Protein AF-A0A1T4VZG3-F1 (afdb_monomer)

Solvent-accessible surface area (backbone atoms only — not comparable to full-atom values): 4560 Å² total; per-residue (Å²): 132,81,80,92,63,68,50,74,49,79,50,44,77,43,96,70,94,74,77,86,76,63,55,88,42,33,39,35,40,39,36,40,47,94,88,48,41,40,38,42,36,40,37,50,84,80,60,56,31,38,38,40,32,50,49,96,83,43,72,51,74,44,38,62,65,53,50,53,31,42,78,67,75,63,61,131

pLDDT: mean 86.77, std 13.16, range [45.47, 97.44]

Sequence (76 a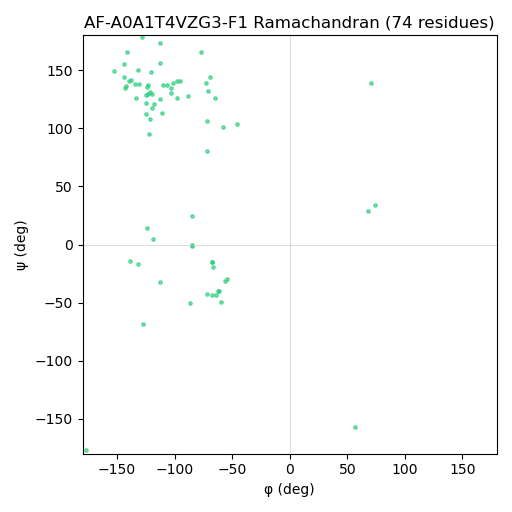a):
MQEKRMSCEIRTDQECEISGIPADIWAEAVFVTPEEEIAIEINTDQAPLISIALGPHVSWKGTVADLKLLLQGRAS

Organism: NCBI:txid1121442

Nearest PDB structures (foldseek):
  8r8q-assembly1_B  TM=5.018E-01  e=5.783E+00  Mus musculus

Foldseek 3Di:
DPPFDKDKDKDEPDDDPDDPDDHDFKIKIWMDTPVWIWIWIWGPPPATKIKIDTHDPDIDIDGPVQVVCVVVVNRD

Structure (mmCIF, N/CA/C/O backbone):
data_AF-A0A1T4VZG3-F1
#
_entry.id   AF-A0A1T4VZG3-F1
#
loop_
_atom_site.group_PDB
_atom_site.id
_atom_site.type_symbol
_atom_site.label_atom_id
_atom_site.label_alt_id
_atom_site.label_comp_id
_atom_site.label_asym_id
_atom_site.label_entity_id
_atom_site.label_seq_id
_atom_site.pdbx_PDB_ins_code
_atom_site.Cartn_x
_atom_site.Cartn_y
_atom_site.Cartn_z
_atom_site.occupancy
_atom_site.B_iso_or_equiv
_atom_site.auth_seq_id
_atom_site.auth_comp_id
_atom_site.auth_asym_id
_atom_site.auth_atom_id
_atom_site.pdbx_PDB_model_num
ATOM 1 N N . MET A 1 1 ? -18.462 14.645 20.415 1.00 45.47 1 MET A N 1
ATOM 2 C CA . MET A 1 1 ? -17.478 14.537 19.318 1.00 45.47 1 MET A CA 1
ATOM 3 C C . MET A 1 1 ? -16.431 13.529 19.744 1.00 45.47 1 MET A C 1
ATOM 5 O O . MET A 1 1 ? -15.782 13.782 20.747 1.00 45.47 1 MET A O 1
ATOM 9 N N . GLN A 1 2 ? -16.286 12.407 19.037 1.00 56.38 2 GLN A N 1
ATOM 10 C CA . GLN A 1 2 ? -14.994 11.717 19.043 1.00 56.38 2 GLN A CA 1
ATOM 11 C C . GLN A 1 2 ? -14.036 12.558 18.193 1.00 56.38 2 GLN A C 1
ATOM 13 O O . GLN A 1 2 ? -14.448 13.105 17.166 1.00 56.38 2 GLN A O 1
ATOM 18 N N . GLU A 1 3 ? -12.788 12.707 18.627 1.00 59.34 3 GLU A N 1
ATOM 19 C CA . GLU A 1 3 ? -11.757 13.271 17.759 1.00 59.34 3 GLU A CA 1
ATOM 20 C C . GLU A 1 3 ? -11.535 12.310 16.592 1.00 59.34 3 GLU A C 1
ATOM 22 O O . GLU A 1 3 ? -11.259 11.130 16.805 1.00 59.34 3 GLU A O 1
ATOM 27 N N . LYS A 1 4 ? -11.637 12.814 15.359 1.00 65.31 4 LYS A N 1
ATOM 28 C CA . LYS A 1 4 ? -11.276 12.054 14.159 1.00 65.31 4 LYS A CA 1
ATOM 29 C C . LYS A 1 4 ? -9.753 11.913 14.108 1.00 65.31 4 LYS A C 1
ATOM 31 O O . LYS A 1 4 ? -9.079 12.695 13.443 1.00 65.31 4 LYS A O 1
ATOM 36 N N . ARG A 1 5 ? -9.218 10.958 14.868 1.00 82.81 5 ARG A N 1
ATOM 37 C CA . ARG A 1 5 ? -7.802 10.588 14.849 1.00 82.81 5 ARG A CA 1
ATOM 38 C C . ARG A 1 5 ? -7.589 9.514 13.787 1.00 82.81 5 ARG A C 1
ATOM 40 O O . ARG A 1 5 ? -8.284 8.505 13.784 1.00 82.81 5 ARG A O 1
ATOM 47 N N . MET A 1 6 ? -6.626 9.754 12.909 1.00 90.56 6 MET A N 1
ATOM 48 C CA . MET A 1 6 ? -6.119 8.802 11.928 1.00 90.56 6 MET A CA 1
ATOM 49 C C . MET A 1 6 ? -4.597 8.895 11.973 1.00 90.56 6 MET A C 1
ATOM 51 O O . MET A 1 6 ? -4.061 10.004 12.044 1.00 90.56 6 MET A O 1
ATOM 55 N N .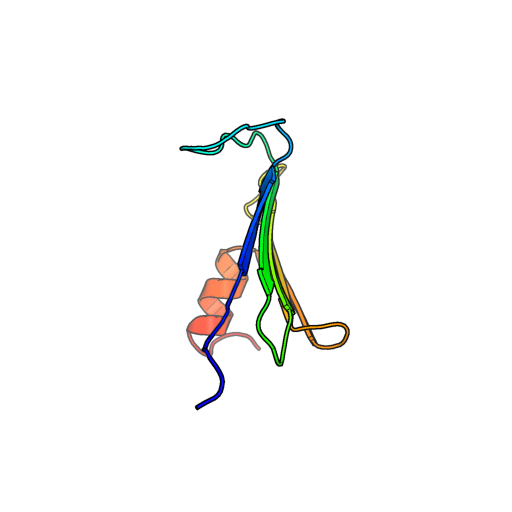 SER A 1 7 ? -3.911 7.759 11.928 1.00 92.38 7 SER A N 1
ATOM 56 C CA . SER A 1 7 ? -2.463 7.698 11.712 1.00 92.38 7 SER A CA 1
ATOM 57 C C . SER A 1 7 ? -2.158 7.055 10.367 1.00 92.38 7 SER A C 1
ATOM 59 O O . SER A 1 7 ? -2.969 6.304 9.830 1.00 92.38 7 SER A O 1
ATOM 61 N N . CYS A 1 8 ? -0.987 7.367 9.823 1.00 91.56 8 CYS A N 1
ATOM 62 C CA . CYS A 1 8 ? -0.449 6.742 8.627 1.00 91.56 8 CYS A CA 1
ATOM 63 C C . CYS A 1 8 ? 1.013 6.394 8.907 1.00 91.56 8 CYS A C 1
ATOM 65 O O . CYS A 1 8 ? 1.776 7.266 9.325 1.00 91.56 8 CYS A O 1
ATOM 67 N N . GLU A 1 9 ? 1.378 5.135 8.708 1.00 90.31 9 GLU A N 1
ATOM 68 C CA . GLU A 1 9 ? 2.760 4.670 8.677 1.00 90.31 9 GLU A CA 1
ATOM 69 C C . GLU A 1 9 ? 3.121 4.372 7.220 1.00 90.31 9 GLU A C 1
ATOM 71 O O . GLU A 1 9 ? 2.311 3.795 6.496 1.00 90.31 9 GLU A O 1
ATOM 76 N N . ILE A 1 10 ? 4.316 4.771 6.781 1.00 89.81 10 ILE A N 1
ATOM 77 C CA . ILE A 1 10 ? 4.845 4.396 5.468 1.00 89.81 10 ILE 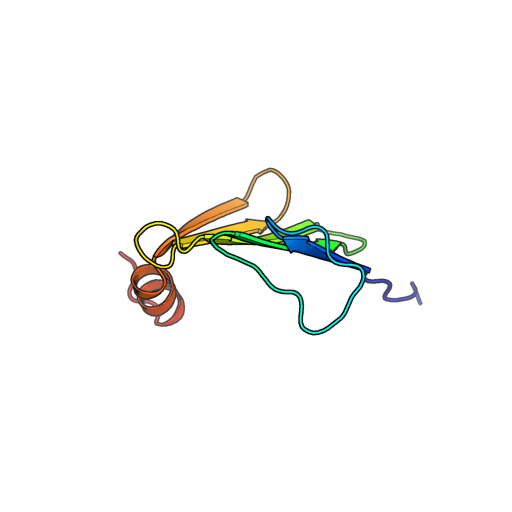A CA 1
ATOM 78 C C . ILE A 1 10 ? 6.136 3.622 5.697 1.00 89.81 10 ILE A C 1
ATOM 80 O O . ILE A 1 10 ? 7.010 4.076 6.435 1.00 89.81 10 ILE A O 1
ATOM 84 N N . ARG A 1 11 ? 6.231 2.460 5.057 1.00 89.75 11 ARG A N 1
ATOM 85 C CA . ARG A 1 11 ? 7.360 1.534 5.104 1.00 89.75 11 ARG A CA 1
ATOM 86 C C . ARG A 1 11 ? 7.902 1.347 3.695 1.00 89.75 11 ARG A C 1
ATOM 88 O O . ARG A 1 11 ? 7.149 1.382 2.723 1.00 89.75 11 ARG A O 1
ATOM 95 N N . THR A 1 12 ? 9.199 1.117 3.599 1.00 91.06 12 THR A N 1
ATOM 96 C CA . THR A 1 12 ? 9.920 0.859 2.349 1.00 91.06 12 THR A CA 1
ATOM 97 C C . THR A 1 12 ? 10.973 -0.213 2.583 1.00 91.06 12 THR A C 1
ATOM 99 O O . THR A 1 12 ? 11.298 -0.533 3.726 1.00 91.06 12 THR A O 1
ATOM 102 N N . ASP A 1 13 ? 11.506 -0.773 1.503 1.00 88.62 13 ASP A N 1
ATOM 103 C CA . ASP A 1 13 ? 12.667 -1.668 1.545 1.00 88.62 13 ASP A CA 1
ATOM 104 C C . ASP A 1 13 ? 13.970 -0.952 1.953 1.00 88.62 13 ASP A C 1
ATOM 106 O O . ASP A 1 13 ? 14.926 -1.606 2.369 1.00 88.62 13 ASP A O 1
ATOM 110 N N . GLN A 1 14 ? 13.982 0.384 1.918 1.00 84.56 14 GLN A N 1
ATOM 111 C CA . GLN A 1 14 ? 15.027 1.232 2.493 1.00 84.56 14 GLN A CA 1
ATOM 112 C C . GLN A 1 14 ? 14.648 1.770 3.885 1.00 84.56 14 GLN A C 1
ATOM 114 O O . GLN A 1 14 ? 13.516 2.209 4.107 1.00 84.56 14 GLN A O 1
ATOM 119 N N . GLU A 1 15 ? 15.619 1.825 4.804 1.00 70.44 15 GLU A N 1
ATOM 120 C CA . GLU A 1 15 ? 15.489 2.501 6.105 1.00 70.44 15 GLU A CA 1
ATOM 121 C C . GLU A 1 15 ? 15.491 4.032 5.918 1.00 70.44 15 GLU A C 1
ATOM 123 O O . GLU A 1 15 ? 16.530 4.632 5.640 1.00 70.44 15 GLU A O 1
ATOM 128 N N . CYS A 1 16 ? 14.327 4.679 6.059 1.00 62.62 16 CYS A N 1
ATOM 129 C CA . CYS A 1 16 ? 14.148 6.099 5.729 1.00 62.62 16 CYS A CA 1
ATOM 130 C C . CYS A 1 16 ? 13.585 6.931 6.894 1.00 62.62 16 CYS A C 1
ATOM 132 O O . CYS A 1 16 ? 12.448 6.728 7.313 1.00 62.62 16 CYS A O 1
ATOM 134 N N . GLU A 1 17 ? 14.308 7.967 7.332 1.00 56.81 17 GLU A N 1
ATOM 135 C CA . GLU A 1 17 ? 13.875 8.891 8.404 1.00 56.81 17 GLU A CA 1
ATOM 136 C C . GLU A 1 17 ? 12.981 10.067 7.929 1.00 56.81 17 GLU A C 1
ATOM 138 O O . GLU A 1 17 ? 12.888 11.081 8.617 1.00 56.81 17 GLU A O 1
ATOM 143 N N . ILE A 1 18 ? 12.271 9.927 6.793 1.00 61.94 18 ILE A N 1
ATOM 144 C CA . ILE A 1 18 ? 11.370 10.941 6.180 1.00 61.94 18 ILE A CA 1
ATOM 145 C C . ILE A 1 18 ? 12.155 12.149 5.584 1.00 61.94 18 ILE A C 1
ATOM 147 O O . ILE A 1 18 ? 13.122 12.635 6.152 1.00 61.94 18 ILE A O 1
ATOM 151 N N . SER A 1 19 ? 11.851 12.721 4.411 1.00 48.56 19 SER A N 1
ATOM 152 C CA . SER A 1 19 ? 10.720 12.576 3.473 1.00 48.56 19 SER A CA 1
ATOM 153 C C . SER A 1 19 ? 11.201 12.315 2.033 1.00 48.56 19 SER A C 1
ATOM 155 O O . SER A 1 19 ? 12.401 12.299 1.778 1.00 48.56 19 SER A O 1
ATOM 157 N N . GLY A 1 20 ? 10.274 12.135 1.080 1.00 56.75 20 GLY A N 1
ATOM 158 C CA . GLY A 1 20 ? 10.616 11.720 -0.292 1.00 56.75 20 GLY A CA 1
ATOM 159 C C . GLY A 1 20 ? 11.013 10.244 -0.362 1.00 56.75 20 GLY A C 1
ATOM 160 O O . GLY A 1 20 ? 11.909 9.896 -1.118 1.00 56.75 20 GLY A O 1
ATOM 161 N N . ILE A 1 21 ? 10.363 9.440 0.488 1.00 65.94 21 ILE A N 1
ATOM 162 C CA . ILE A 1 21 ? 10.734 8.091 0.933 1.00 65.94 21 ILE A CA 1
ATOM 163 C C . ILE A 1 21 ? 11.158 7.215 -0.262 1.00 65.94 21 ILE A C 1
ATOM 165 O O . ILE A 1 21 ? 10.289 6.807 -1.038 1.00 65.94 21 ILE A O 1
ATOM 169 N N . PRO A 1 22 ? 12.470 6.979 -0.458 1.00 74.75 22 PRO A N 1
ATOM 170 C CA . PRO A 1 22 ? 12.952 6.132 -1.536 1.00 74.75 22 PRO A CA 1
ATOM 171 C C . PRO A 1 22 ? 12.583 4.667 -1.284 1.00 74.75 22 PRO A C 1
ATOM 173 O O . PRO A 1 22 ? 12.585 4.189 -0.153 1.00 74.75 22 PRO A O 1
ATOM 176 N N . ALA A 1 23 ? 12.274 3.969 -2.370 1.00 85.31 23 ALA A N 1
ATOM 177 C CA . ALA A 1 23 ? 12.033 2.537 -2.409 1.00 85.31 23 ALA A CA 1
ATOM 178 C C . ALA A 1 23 ? 12.682 1.986 -3.680 1.00 85.31 23 ALA A C 1
ATOM 180 O O . ALA A 1 23 ? 12.605 2.639 -4.727 1.00 85.31 23 ALA A O 1
ATOM 181 N N . ASP A 1 24 ? 13.293 0.807 -3.603 1.00 87.25 24 ASP A N 1
ATOM 182 C CA . ASP A 1 24 ? 13.896 0.154 -4.770 1.00 87.25 24 ASP A CA 1
ATOM 183 C C . ASP A 1 24 ? 12.859 -0.685 -5.528 1.00 87.25 24 ASP A C 1
ATOM 185 O O . ASP A 1 24 ? 12.696 -0.547 -6.744 1.00 87.25 24 ASP A O 1
ATOM 189 N N . ILE A 1 25 ? 12.132 -1.540 -4.803 1.00 92.00 25 ILE A N 1
ATOM 190 C CA . ILE A 1 25 ? 11.129 -2.470 -5.335 1.00 92.00 25 ILE A CA 1
ATOM 191 C C . ILE A 1 25 ? 9.852 -2.581 -4.488 1.00 92.00 25 ILE A C 1
ATOM 193 O O . ILE A 1 25 ? 8.877 -3.146 -4.986 1.00 92.00 25 ILE A O 1
ATOM 197 N N . TRP A 1 26 ? 9.817 -2.096 -3.240 1.00 93.62 26 TRP A N 1
ATOM 198 C CA . TRP A 1 26 ? 8.670 -2.265 -2.335 1.00 93.62 26 TRP A CA 1
ATOM 199 C C . TRP A 1 26 ? 8.391 -1.047 -1.445 1.00 93.62 26 TRP A C 1
ATOM 201 O O . TRP A 1 26 ? 9.287 -0.497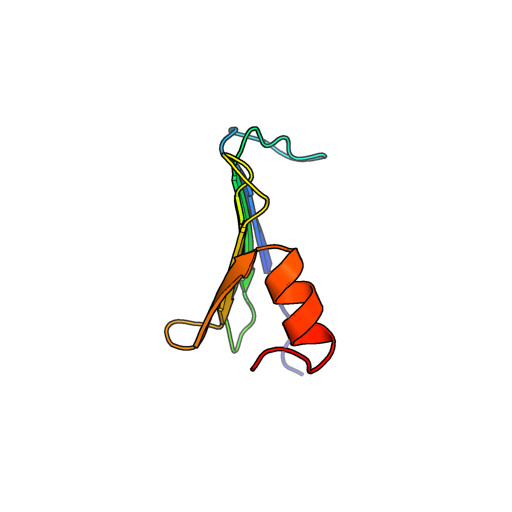 -0.803 1.00 93.62 26 TRP A O 1
ATOM 211 N N . ALA A 1 27 ? 7.111 -0.679 -1.353 1.00 93.19 27 ALA A N 1
ATOM 212 C CA . ALA A 1 27 ? 6.601 0.308 -0.405 1.00 93.19 27 ALA A CA 1
ATOM 213 C C . ALA A 1 27 ? 5.205 -0.081 0.107 1.00 93.19 27 ALA A C 1
ATOM 215 O O . ALA A 1 27 ? 4.369 -0.569 -0.655 1.00 93.19 27 ALA A O 1
ATOM 216 N N . GLU A 1 28 ? 4.919 0.204 1.374 1.00 93.69 28 GLU A N 1
ATOM 217 C CA . GLU A 1 28 ? 3.613 0.008 2.009 1.00 93.69 28 GLU A CA 1
ATOM 218 C C . GLU A 1 28 ? 3.185 1.279 2.750 1.00 93.69 28 GLU A C 1
ATOM 220 O O . GLU A 1 28 ? 3.985 1.903 3.443 1.00 93.69 28 GLU A O 1
ATOM 225 N N . ALA A 1 29 ? 1.910 1.649 2.638 1.00 93.50 29 ALA A N 1
ATOM 226 C CA . ALA A 1 29 ? 1.279 2.667 3.471 1.00 93.50 29 ALA A CA 1
ATOM 227 C C . ALA A 1 29 ? 0.132 2.040 4.276 1.00 93.50 29 ALA A C 1
ATOM 229 O O . ALA A 1 29 ? -0.822 1.521 3.693 1.00 93.50 29 ALA A O 1
ATOM 230 N N . VAL A 1 30 ? 0.210 2.119 5.606 1.00 94.50 30 VAL A N 1
ATOM 231 C CA . VAL A 1 30 ? -0.802 1.603 6.537 1.00 94.50 30 VAL A CA 1
ATOM 232 C C . VAL A 1 30 ? -1.507 2.771 7.215 1.00 94.50 30 VAL A C 1
ATOM 234 O O . VAL A 1 30 ? -0.908 3.518 7.990 1.00 94.50 30 VAL A O 1
ATOM 237 N N . PHE A 1 31 ? -2.793 2.941 6.925 1.00 94.69 31 PHE A N 1
ATOM 238 C CA . PHE A 1 31 ? -3.661 3.928 7.557 1.00 94.69 31 PHE A CA 1
ATOM 239 C C . PHE A 1 31 ? -4.464 3.254 8.666 1.00 94.69 31 PHE A C 1
ATOM 241 O O . PHE A 1 31 ? -5.172 2.284 8.417 1.00 94.69 31 PHE A O 1
ATOM 248 N N . VAL A 1 32 ? -4.403 3.793 9.881 1.00 93.81 32 VAL A N 1
ATOM 249 C CA . VAL A 1 32 ? -5.178 3.290 11.022 1.00 93.81 32 VAL A CA 1
ATOM 250 C C . VAL A 1 32 ? -6.217 4.331 11.412 1.00 93.81 32 VAL A C 1
ATOM 252 O O . VAL A 1 32 ? -5.894 5.492 11.687 1.00 93.81 32 VAL A O 1
ATOM 255 N N . THR A 1 33 ? -7.474 3.902 11.443 1.00 91.88 33 THR A N 1
ATOM 256 C CA . THR A 1 33 ? -8.626 4.660 11.945 1.00 91.88 33 THR A CA 1
ATOM 257 C C . THR A 1 33 ? -9.168 3.986 13.218 1.00 91.88 33 THR A C 1
ATOM 259 O O . THR A 1 33 ? -8.713 2.899 13.571 1.00 91.88 33 THR A O 1
ATOM 262 N N . PRO A 1 34 ? -10.145 4.575 13.935 1.00 90.50 34 PRO A N 1
ATOM 263 C CA . PRO A 1 34 ? -10.760 3.918 15.092 1.00 90.50 34 PRO A CA 1
ATOM 264 C C . PRO A 1 34 ? -11.595 2.672 14.748 1.00 90.50 34 PRO A C 1
ATOM 266 O O . PRO A 1 34 ? -11.957 1.929 15.657 1.00 90.50 34 PRO A O 1
ATOM 269 N N . GLU A 1 35 ? -11.943 2.480 13.472 1.00 90.19 35 GLU A N 1
ATOM 270 C CA . GLU A 1 35 ? -12.867 1.438 12.998 1.00 90.19 35 GLU A CA 1
ATOM 271 C C . GL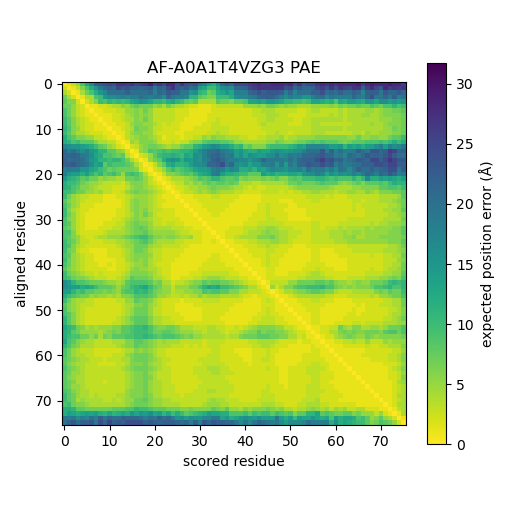U A 1 35 ? -12.159 0.369 12.149 1.00 90.19 35 GLU A C 1
ATOM 273 O O . GLU A 1 35 ? -12.543 -0.798 12.191 1.00 90.19 35 GLU A O 1
ATOM 278 N N . GLU A 1 36 ? -11.121 0.753 11.401 1.00 92.50 36 GLU A N 1
ATOM 279 C CA . GLU A 1 36 ? -10.467 -0.089 10.394 1.00 92.50 36 GLU A CA 1
ATOM 280 C C . GLU A 1 36 ? -8.985 0.279 10.186 1.00 92.50 36 GLU A C 1
ATOM 282 O O . GLU A 1 36 ? -8.590 1.447 10.299 1.00 92.50 36 GLU A O 1
ATOM 287 N N . GLU A 1 37 ? -8.185 -0.731 9.838 1.00 94.19 37 GLU A N 1
ATOM 288 C CA . GLU A 1 37 ? -6.826 -0.600 9.305 1.00 94.19 37 GLU A CA 1
ATOM 289 C C . GLU A 1 37 ? -6.851 -0.837 7.789 1.00 94.19 37 GLU A C 1
ATOM 291 O O . GLU A 1 37 ? -7.417 -1.825 7.318 1.00 94.19 37 GLU A O 1
ATOM 296 N N . ILE A 1 38 ? -6.245 0.076 7.032 1.00 96.19 38 ILE A N 1
ATOM 297 C CA . ILE A 1 38 ? -6.208 0.077 5.569 1.00 96.19 38 ILE A CA 1
ATOM 298 C C . ILE A 1 38 ? -4.743 0.048 5.138 1.00 96.19 38 ILE A C 1
ATOM 300 O O . ILE A 1 38 ? -4.047 1.056 5.266 1.00 96.19 38 ILE A O 1
ATOM 304 N N . ALA A 1 39 ? -4.275 -1.080 4.610 1.00 96.38 39 ALA A N 1
ATOM 305 C CA . ALA A 1 39 ? -2.922 -1.213 4.074 1.00 96.38 39 ALA A CA 1
ATOM 306 C C . ALA A 1 39 ? -2.938 -1.181 2.540 1.00 96.38 39 ALA A C 1
ATOM 308 O O . ALA A 1 39 ? -3.761 -1.844 1.903 1.00 96.38 39 ALA A O 1
ATOM 309 N N . ILE A 1 40 ? -2.019 -0.419 1.947 1.00 96.56 40 ILE A N 1
ATOM 310 C CA . ILE A 1 40 ? -1.767 -0.381 0.503 1.00 96.56 40 ILE A CA 1
ATOM 311 C C . ILE A 1 40 ? -0.286 -0.676 0.275 1.00 96.56 40 ILE A C 1
ATOM 313 O O . ILE A 1 40 ? 0.571 0.137 0.611 1.00 96.56 40 ILE A O 1
ATOM 317 N N . GLU A 1 41 ? -0.005 -1.825 -0.326 1.00 95.38 41 GLU A N 1
ATOM 318 C CA . GLU A 1 41 ? 1.325 -2.276 -0.735 1.00 95.38 41 GLU A CA 1
ATOM 319 C C . GLU A 1 41 ? 1.503 -2.055 -2.240 1.00 95.38 41 GLU A C 1
ATOM 321 O O . GLU A 1 41 ? 0.604 -2.364 -3.027 1.00 95.38 41 GLU A O 1
ATOM 326 N N . ILE A 1 42 ? 2.682 -1.591 -2.653 1.00 95.12 42 ILE A N 1
ATOM 327 C CA . ILE A 1 42 ? 3.125 -1.560 -4.047 1.00 95.12 42 ILE A CA 1
ATOM 328 C C . ILE A 1 42 ? 4.442 -2.329 -4.153 1.00 95.12 42 ILE A C 1
ATOM 330 O O . ILE A 1 42 ? 5.388 -2.053 -3.417 1.00 95.12 42 ILE A O 1
ATOM 334 N N . ASN A 1 43 ? 4.517 -3.266 -5.101 1.00 94.38 43 ASN A N 1
ATOM 335 C CA . ASN A 1 43 ? 5.754 -3.958 -5.459 1.00 94.38 43 ASN A CA 1
ATOM 336 C C . ASN A 1 43 ? 6.042 -3.804 -6.964 1.00 94.38 43 ASN A C 1
ATOM 338 O O . ASN A 1 43 ? 5.135 -3.939 -7.790 1.00 94.38 43 ASN A O 1
ATOM 342 N N . THR A 1 44 ? 7.295 -3.515 -7.319 1.00 92.31 44 THR A N 1
ATOM 343 C CA . THR A 1 44 ? 7.741 -3.239 -8.695 1.00 92.31 44 THR A CA 1
ATOM 344 C C . THR A 1 44 ? 8.878 -4.142 -9.187 1.00 92.31 44 THR A C 1
ATOM 346 O O . THR A 1 44 ? 9.445 -3.848 -10.235 1.00 92.31 44 THR A O 1
ATOM 349 N N . ASP A 1 45 ? 9.180 -5.251 -8.499 1.00 86.94 45 ASP A N 1
ATOM 350 C CA . ASP A 1 45 ? 10.259 -6.201 -8.858 1.00 86.94 45 ASP A CA 1
ATOM 351 C C . ASP A 1 45 ? 10.134 -6.762 -10.292 1.00 86.94 45 ASP A C 1
ATOM 353 O O . ASP A 1 45 ? 11.130 -7.023 -10.964 1.00 86.94 45 ASP A O 1
ATOM 357 N N . GLN A 1 46 ? 8.903 -6.902 -10.799 1.00 83.44 46 GLN A N 1
ATOM 358 C CA . GLN A 1 46 ? 8.635 -7.365 -12.169 1.00 83.44 46 GLN A CA 1
ATOM 359 C C . GLN A 1 46 ? 7.716 -6.405 -12.929 1.00 83.44 46 GLN A C 1
ATOM 361 O O . GLN A 1 46 ? 8.120 -5.731 -13.874 1.00 83.44 46 GLN A O 1
ATOM 366 N N . ALA A 1 47 ? 6.456 -6.344 -12.508 1.00 86.31 47 ALA A N 1
ATOM 367 C CA . ALA A 1 47 ? 5.457 -5.402 -12.988 1.00 86.31 47 ALA A CA 1
ATOM 368 C C . ALA A 1 47 ? 4.774 -4.775 -11.765 1.00 86.31 47 ALA A C 1
ATOM 370 O O . ALA A 1 47 ? 4.662 -5.465 -10.753 1.00 86.31 47 ALA A O 1
ATOM 371 N N . PRO A 1 48 ? 4.289 -3.520 -11.840 1.00 91.69 48 PRO A N 1
ATOM 372 C CA . PRO A 1 48 ? 3.620 -2.867 -10.718 1.00 91.69 48 PRO A CA 1
ATOM 373 C C . PRO A 1 48 ? 2.399 -3.656 -10.224 1.00 91.69 48 PRO A C 1
ATOM 375 O O . PRO A 1 48 ? 1.316 -3.614 -10.826 1.00 91.69 48 PRO A O 1
ATOM 378 N N . LEU A 1 49 ? 2.600 -4.371 -9.120 1.00 96.25 49 LEU A N 1
ATOM 379 C CA . LEU A 1 49 ? 1.589 -5.070 -8.345 1.00 96.25 49 LEU A CA 1
ATOM 380 C C . LEU A 1 49 ? 1.141 -4.167 -7.202 1.00 96.25 49 LEU A C 1
ATOM 382 O O . LEU A 1 49 ? 1.954 -3.481 -6.585 1.00 96.25 49 LEU A O 1
ATOM 386 N N . ILE A 1 50 ? -0.155 -4.194 -6.921 1.00 96.81 50 ILE A N 1
ATOM 387 C CA . ILE A 1 50 ? -0.768 -3.517 -5.786 1.00 96.81 50 ILE A CA 1
ATOM 388 C C . ILE A 1 50 ? -1.471 -4.580 -4.943 1.00 96.81 50 ILE A C 1
ATOM 390 O O . ILE A 1 50 ? -2.247 -5.376 -5.481 1.00 96.81 50 ILE A O 1
ATOM 3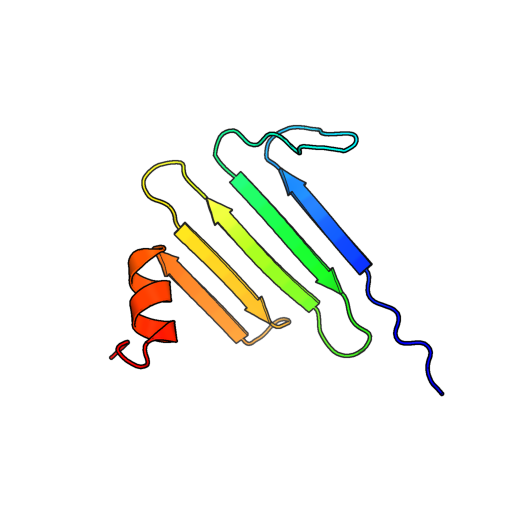94 N N . SER A 1 51 ? -1.234 -4.563 -3.632 1.00 97.12 51 SER A N 1
ATOM 395 C CA . SER A 1 51 ? -2.079 -5.248 -2.649 1.00 97.12 51 SER A CA 1
ATOM 396 C C . SER A 1 51 ? -2.832 -4.200 -1.832 1.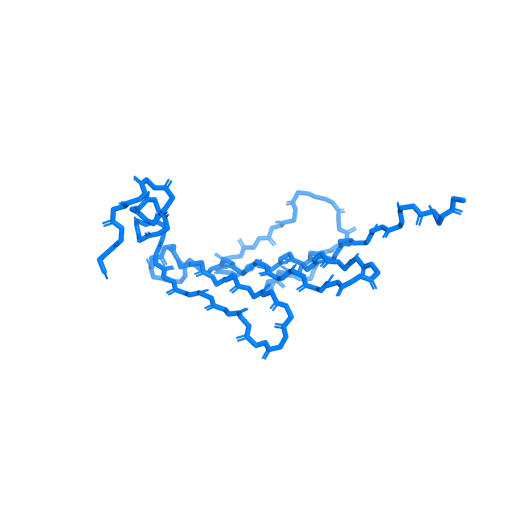00 97.12 51 SER A C 1
ATOM 398 O O . SER A 1 51 ? -2.256 -3.193 -1.434 1.00 97.12 51 SER A O 1
ATOM 400 N N . ILE A 1 52 ? -4.118 -4.425 -1.580 1.00 97.44 52 ILE A N 1
ATOM 401 C CA . ILE A 1 52 ? -4.961 -3.592 -0.716 1.00 97.44 52 ILE A CA 1
ATOM 402 C C . ILE A 1 52 ? -5.572 -4.514 0.337 1.00 97.44 52 ILE A C 1
ATOM 404 O O . ILE A 1 52 ? -6.166 -5.532 -0.024 1.00 97.44 52 ILE A O 1
ATOM 408 N N . ALA A 1 53 ? -5.456 -4.166 1.614 1.00 96.94 53 ALA A N 1
ATOM 409 C CA . ALA A 1 53 ? -6.126 -4.854 2.714 1.00 96.94 53 ALA A CA 1
ATOM 410 C C . ALA A 1 53 ? -6.987 -3.869 3.512 1.00 96.94 53 ALA A C 1
ATOM 412 O O . ALA A 1 53 ? -6.563 -2.747 3.784 1.00 96.94 53 ALA A O 1
ATOM 413 N N . LEU A 1 54 ? -8.194 -4.308 3.865 1.00 95.81 54 LEU A N 1
ATOM 414 C CA . LEU A 1 54 ? -9.177 -3.616 4.693 1.00 95.81 54 LEU A CA 1
ATOM 415 C C . LEU A 1 54 ? -9.479 -4.543 5.879 1.00 95.81 54 LEU A C 1
ATOM 417 O O . LEU A 1 54 ? -10.231 -5.523 5.776 1.00 95.81 54 LEU A O 1
ATOM 421 N N . GLY A 1 55 ? -8.768 -4.307 6.981 1.00 90.88 55 GLY A N 1
ATOM 422 C CA . GLY A 1 55 ? -8.738 -5.201 8.133 1.00 90.88 55 GLY A CA 1
ATOM 423 C C . GLY A 1 55 ? -8.298 -6.643 7.796 1.00 90.88 55 GLY A C 1
ATOM 424 O O . GLY A 1 55 ? -7.620 -6.894 6.798 1.00 90.88 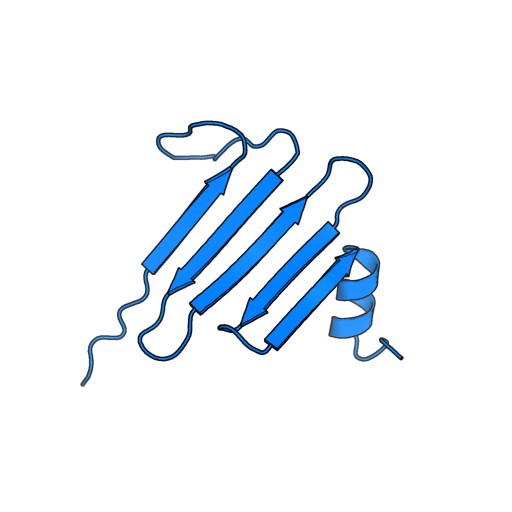55 GLY A O 1
ATOM 425 N N . PRO A 1 56 ? -8.678 -7.632 8.627 1.00 87.62 56 PRO A N 1
ATOM 426 C CA . PRO A 1 56 ? -8.169 -9.005 8.532 1.00 87.62 56 PRO A CA 1
ATOM 427 C C . PRO A 1 56 ? -8.910 -9.909 7.530 1.00 87.62 56 PRO A C 1
ATOM 429 O O . PRO A 1 56 ? -8.590 -11.097 7.433 1.00 87.62 56 PRO A O 1
ATOM 432 N N . HIS A 1 57 ? -9.956 -9.419 6.854 1.00 89.00 57 HIS A N 1
ATOM 433 C CA . HIS A 1 57 ? -10.910 -10.273 6.123 1.00 89.00 57 HIS A CA 1
ATOM 434 C C . HIS A 1 57 ? -11.214 -9.833 4.691 1.00 89.00 57 HIS A C 1
ATOM 436 O O . HIS A 1 57 ? -11.736 -10.638 3.919 1.00 89.00 57 HIS A O 1
ATOM 442 N N . VAL A 1 58 ? -10.896 -8.593 4.319 1.00 96.06 58 VAL A N 1
ATOM 443 C CA . VAL A 1 58 ? -11.116 -8.079 2.967 1.00 96.06 58 VAL A CA 1
ATOM 444 C C . VAL A 1 58 ? -9.767 -7.680 2.393 1.00 96.06 58 VAL A C 1
ATOM 446 O O . VAL A 1 58 ? -9.094 -6.798 2.914 1.00 96.06 58 VAL A O 1
ATOM 449 N N . SER A 1 59 ? -9.358 -8.333 1.312 1.00 95.88 59 SER A N 1
ATOM 450 C CA . SER A 1 59 ? -8.148 -7.966 0.588 1.00 95.88 59 SER A CA 1
ATOM 451 C C . SER A 1 59 ? -8.308 -8.168 -0.912 1.00 95.88 59 SER A C 1
ATOM 453 O O . SER A 1 59 ? -9.134 -8.952 -1.385 1.00 95.88 59 SER A O 1
ATOM 455 N N . TRP A 1 60 ? -7.514 -7.421 -1.667 1.00 97.00 60 TRP A N 1
ATOM 456 C CA . TRP A 1 60 ? -7.422 -7.491 -3.115 1.00 97.00 60 TRP A CA 1
ATOM 457 C C . TRP A 1 60 ? -5.951 -7.404 -3.522 1.00 97.00 60 TRP A C 1
ATOM 459 O O . TRP A 1 60 ? -5.187 -6.645 -2.927 1.00 97.00 60 TRP A O 1
ATOM 469 N N . LYS A 1 61 ? -5.542 -8.167 -4.537 1.00 95.94 61 LYS A N 1
ATOM 470 C CA . LYS A 1 61 ? -4.193 -8.100 -5.108 1.00 95.94 61 LYS A CA 1
ATOM 471 C C . LYS A 1 61 ? -4.258 -8.283 -6.618 1.00 95.94 61 LYS A C 1
ATOM 473 O O . LYS A 1 61 ? -4.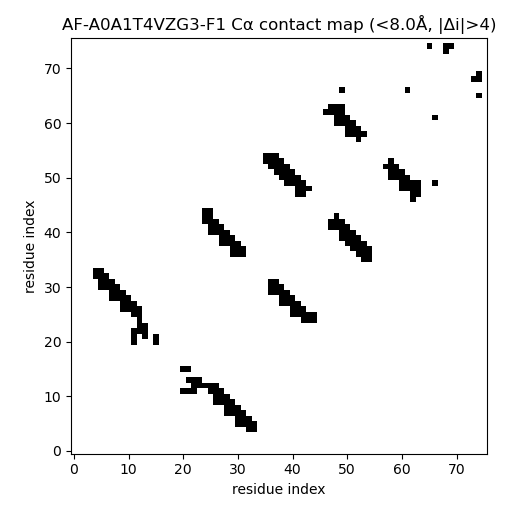954 -9.173 -7.101 1.00 95.94 61 LYS A O 1
ATOM 478 N N . GLY A 1 62 ? -3.515 -7.463 -7.349 1.00 95.69 62 GLY A N 1
ATOM 479 C CA . GLY A 1 62 ? -3.447 -7.509 -8.808 1.00 95.69 62 GLY A CA 1
ATOM 480 C C . GLY A 1 62 ? -2.459 -6.487 -9.356 1.00 95.69 62 GLY A C 1
ATOM 481 O O . GLY A 1 62 ? -1.782 -5.788 -8.604 1.00 95.69 62 GLY A O 1
ATOM 482 N N . THR A 1 63 ? -2.356 -6.383 -10.675 1.00 95.69 63 THR A N 1
ATOM 483 C CA . THR A 1 63 ? -1.537 -5.349 -11.316 1.00 95.69 63 THR A CA 1
ATOM 484 C C . THR A 1 63 ? -2.234 -3.985 -11.293 1.00 95.69 63 THR A C 1
ATOM 486 O O . THR A 1 63 ? -3.454 -3.875 -11.140 1.00 95.69 63 THR A O 1
ATOM 489 N N . VAL A 1 64 ? -1.479 -2.918 -11.566 1.00 93.94 64 VAL A N 1
ATOM 490 C CA . VAL A 1 64 ? -2.043 -1.588 -11.870 1.00 93.94 64 VAL A CA 1
ATOM 491 C C . VAL A 1 64 ? -3.065 -1.631 -13.022 1.00 93.94 64 VAL A C 1
ATOM 493 O O . VAL A 1 64 ? -3.977 -0.801 -13.057 1.00 93.94 64 VAL A O 1
ATOM 496 N N . ALA A 1 65 ? -2.939 -2.561 -13.976 1.00 93.44 65 ALA A N 1
ATOM 497 C CA . ALA A 1 65 ? -3.916 -2.719 -15.055 1.00 93.44 65 ALA A CA 1
ATOM 498 C C . ALA A 1 65 ? -5.233 -3.321 -14.538 1.00 93.44 65 ALA A C 1
ATOM 500 O O . ALA A 1 65 ? -6.303 -2.799 -14.856 1.00 93.44 65 ALA A O 1
ATOM 501 N N . ASP A 1 66 ? -5.153 -4.336 -13.678 1.00 94.62 66 ASP A N 1
ATOM 502 C CA . ASP A 1 66 ? -6.320 -4.979 -13.065 1.00 94.62 66 ASP A CA 1
ATOM 503 C C . ASP A 1 66 ? -7.079 -3.999 -12.163 1.00 94.62 66 ASP A C 1
ATOM 505 O O . ASP A 1 66 ? -8.301 -3.883 -12.268 1.00 94.62 66 ASP A O 1
ATOM 509 N N . LEU A 1 67 ? -6.363 -3.202 -11.355 1.00 94.75 67 LEU A N 1
ATOM 510 C CA . LEU A 1 67 ? -6.987 -2.168 -10.522 1.00 94.75 67 LEU A CA 1
ATOM 511 C C . LEU A 1 67 ? -7.706 -1.111 -11.373 1.00 94.75 67 LEU A C 1
ATOM 513 O O . LEU A 1 67 ? -8.809 -0.690 -11.035 1.00 94.75 67 LEU A O 1
ATOM 517 N N . LYS A 1 68 ? -7.122 -0.701 -12.509 1.00 94.56 68 LYS A N 1
ATOM 518 C CA . LYS A 1 68 ? -7.774 0.231 -13.448 1.00 94.56 68 LYS A CA 1
ATOM 519 C C . LYS A 1 68 ? -9.058 -0.352 -14.036 1.00 94.56 68 LYS A C 1
ATOM 521 O O . LYS A 1 68 ? -10.027 0.388 -14.175 1.00 94.56 68 LYS A O 1
ATOM 526 N N . LEU A 1 69 ? -9.082 -1.642 -14.374 1.00 95.75 69 LEU A N 1
ATOM 527 C CA . LEU A 1 69 ? -10.294 -2.309 -14.859 1.00 95.75 69 LEU A CA 1
ATOM 528 C C . LEU A 1 69 ? -11.350 -2.416 -13.751 1.00 95.75 69 LEU A C 1
ATOM 530 O O . LEU A 1 69 ? -12.510 -2.081 -13.989 1.00 95.75 69 LEU A O 1
ATOM 534 N N . LEU A 1 70 ? -10.953 -2.785 -12.531 1.00 94.94 70 LEU A N 1
ATOM 535 C CA . LEU A 1 70 ? -11.843 -2.860 -11.371 1.00 94.94 70 LEU A CA 1
ATOM 536 C C . LEU A 1 70 ? -12.482 -1.502 -11.049 1.00 94.94 70 LEU A C 1
ATOM 538 O O . LEU A 1 70 ? -13.704 -1.406 -10.972 1.00 94.94 70 LEU A O 1
ATOM 542 N N . LEU A 1 71 ? -11.684 -0.432 -10.965 1.00 94.19 71 LEU A N 1
ATOM 543 C CA . LEU A 1 71 ? -12.171 0.932 -10.710 1.00 94.19 71 LEU A CA 1
ATOM 544 C C . LEU A 1 71 ? -13.033 1.502 -11.854 1.00 94.19 71 LEU A C 1
ATOM 546 O O . LEU A 1 71 ? -13.806 2.430 -11.636 1.00 94.19 71 LEU A O 1
ATOM 550 N N . GLN A 1 72 ? -12.935 0.945 -13.065 1.00 96.31 72 GLN A N 1
ATOM 551 C CA . GLN A 1 72 ? -13.825 1.260 -14.191 1.00 96.31 72 GLN A CA 1
ATOM 552 C C . GLN A 1 72 ? -15.133 0.447 -14.185 1.00 96.31 72 GLN A C 1
ATOM 554 O O . GLN A 1 72 ? -15.941 0.614 -15.100 1.00 96.31 72 GLN A O 1
ATOM 559 N N . GLY A 1 73 ? -15.344 -0.449 -13.212 1.00 93.06 73 GLY A N 1
ATOM 560 C CA . GLY A 1 73 ? -16.472 -1.388 -13.203 1.00 93.06 73 GLY A CA 1
ATOM 561 C C . GLY A 1 73 ? -16.376 -2.454 -14.302 1.00 93.06 73 GLY A C 1
ATOM 562 O O . GLY A 1 73 ? -17.398 -2.897 -14.819 1.00 93.06 73 GLY A O 1
ATOM 563 N N . ARG A 1 74 ? -15.150 -2.809 -14.713 1.00 83.75 74 ARG A N 1
ATOM 564 C CA . ARG A 1 74 ? -14.837 -3.727 -15.827 1.00 83.75 74 ARG A CA 1
ATOM 565 C C . ARG A 1 74 ? -14.064 -4.980 -15.407 1.00 83.75 74 ARG A C 1
ATOM 567 O O . ARG A 1 74 ? -13.668 -5.748 -16.278 1.00 83.75 74 ARG A O 1
ATOM 574 N N . ALA A 1 75 ? -13.831 -5.181 -14.111 1.00 72.12 75 ALA A N 1
ATOM 575 C CA . ALA A 1 75 ? -13.401 -6.481 -13.606 1.00 72.12 75 ALA A CA 1
ATOM 576 C C . ALA A 1 75 ? -14.578 -7.468 -13.682 1.00 72.12 75 ALA A C 1
ATOM 578 O O . ALA A 1 75 ? -15.696 -7.116 -13.302 1.00 72.12 75 ALA A O 1
ATOM 579 N N . SER A 1 76 ? -14.312 -8.661 -14.215 1.00 58.00 76 SER A N 1
ATOM 580 C CA . SER A 1 76 ? -15.259 -9.771 -14.398 1.00 58.00 76 SER A CA 1
ATOM 581 C C . SER A 1 76 ? -15.204 -10.770 -13.251 1.00 58.00 76 SER A C 1
ATOM 583 O O . SER A 1 76 ? -14.058 -11.177 -12.950 1.00 58.00 76 SER A O 1
#

Radius of gyration: 14.51 Å; Cα contacts (8 Å, |Δi|>4): 122; chains: 1; bounding box: 33×25×35 Å

Mean predicted aligned error: 5.98 Å

Secondary structure (DSSP, 8-state):
------EEEEEESS---SSS---SSEEEEEEE-SS-EEEEEEE-SSS-EEEEEETTTEEEEEEHHHHHHHHTT---